Protein AF-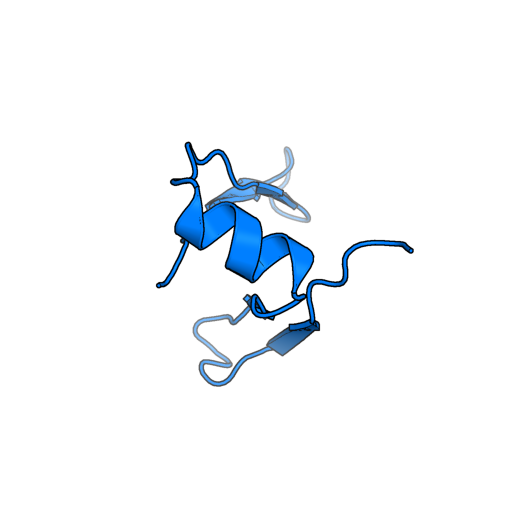Q2JHX2-F1 (afdb_monomer)

Secondary structure (DSSP, 8-state):
---PPEEEE-TTSS-EEEE------HHHHHHHHTT--EEEE--SS-TT-SEEEE-----

pLDDT: mean 88.43, std 5.15, range [63.88, 95.5]

Sequence (59 aa):
MVFVLNMLPNPGNQSGNFRLEANLTPEQVSSFLAGAYYINIHTQANPPGELRAQVVFPR

Mean predicted aligned error: 4.47 Å

Radius of gyration: 13.69 Å; Cα contacts (8 Å, |Δi|>4): 63; chains: 1; bounding box: 35×21×35 Å

Solvent-accessible surface area (backbone atoms only — not comparable to full-atom values): 3983 Å² total; per-residue (Å²): 140,88,82,82,67,49,76,47,65,44,99,80,73,81,51,62,46,76,50,79,87,80,90,71,52,75,70,55,47,52,39,45,68,70,36,71,46,68,50,76,44,57,47,91,92,40,71,97,46,76,46,78,46,76,45,72,61,86,129

Foldseek 3Di:
DDFDWDWAADPPNPHTDTDDDDDDDPVRVVCLQVQVDKDFDDDPVGVVGPDIGGRYDDD

Structure (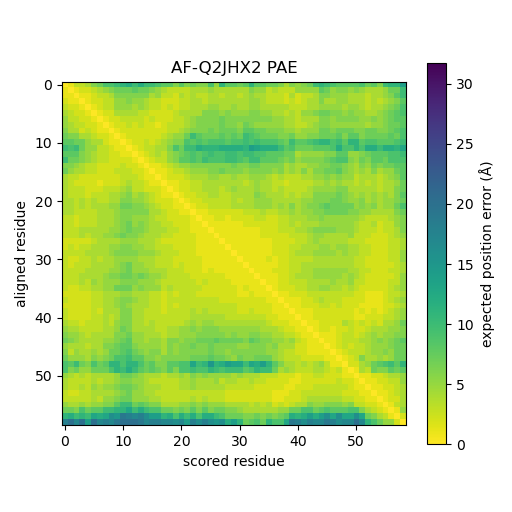mmCIF, N/CA/C/O backbone):
data_AF-Q2JHX2-F1
#
_entry.id   AF-Q2JHX2-F1
#
loop_
_atom_site.group_PDB
_atom_site.id
_atom_site.type_symbol
_atom_site.label_atom_id
_atom_site.label_alt_id
_atom_site.label_comp_id
_atom_site.label_asym_id
_atom_site.label_entity_id
_atom_site.label_seq_id
_atom_site.pdbx_PDB_ins_code
_atom_site.Cartn_x
_atom_site.Cartn_y
_atom_site.Cartn_z
_atom_site.occupancy
_atom_site.B_iso_or_equiv
_atom_site.auth_seq_id
_atom_site.auth_comp_id
_atom_site.auth_asym_id
_atom_site.auth_atom_id
_atom_site.pdbx_PDB_model_num
ATOM 1 N N . MET A 1 1 ? -12.718 4.364 -4.082 1.00 76.88 1 MET A N 1
ATOM 2 C CA . MET A 1 1 ? -11.618 5.353 -4.132 1.00 76.88 1 MET A CA 1
ATOM 3 C C . MET A 1 1 ? -10.363 4.653 -4.623 1.00 76.88 1 MET A C 1
ATOM 5 O O . MET A 1 1 ? -10.211 3.477 -4.319 1.00 76.88 1 MET A O 1
ATOM 9 N N . VAL A 1 2 ? -9.509 5.335 -5.387 1.00 83.75 2 VAL A N 1
ATOM 10 C CA . VAL A 1 2 ? -8.253 4.772 -5.905 1.00 83.75 2 VAL A CA 1
ATOM 11 C C . VAL A 1 2 ? -7.091 5.588 -5.354 1.00 83.75 2 VAL A C 1
ATOM 13 O O . VAL A 1 2 ? -7.114 6.813 -5.436 1.00 83.75 2 VAL A O 1
ATOM 16 N N . PHE A 1 3 ? -6.092 4.901 -4.806 1.00 86.44 3 PHE A N 1
ATOM 17 C CA . PHE A 1 3 ? -4.814 5.485 -4.415 1.00 86.44 3 PHE A CA 1
ATOM 18 C C . PHE A 1 3 ? -3.745 4.999 -5.388 1.00 86.44 3 PHE A C 1
AT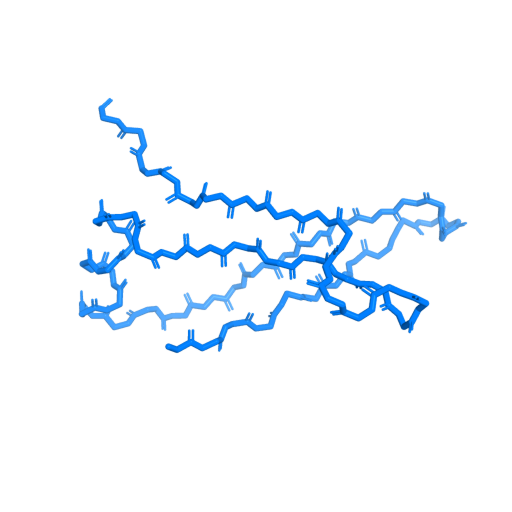OM 20 O O . PHE A 1 3 ? -3.656 3.801 -5.659 1.00 86.44 3 PHE A O 1
ATOM 27 N N . VAL A 1 4 ? -2.949 5.921 -5.923 1.00 86.38 4 VAL A N 1
ATOM 28 C CA . VAL A 1 4 ? -1.834 5.574 -6.808 1.00 86.38 4 VAL A CA 1
ATOM 29 C C . VAL A 1 4 ? -0.602 5.305 -5.952 1.00 86.38 4 VAL A C 1
ATOM 31 O O . VAL A 1 4 ? -0.233 6.127 -5.114 1.00 86.38 4 VAL A O 1
ATOM 34 N N . LEU A 1 5 ? 0.021 4.145 -6.159 1.00 86.62 5 LEU A N 1
ATOM 35 C CA . LEU A 1 5 ? 1.293 3.794 -5.537 1.00 86.62 5 LEU A CA 1
ATOM 36 C C . LEU A 1 5 ? 2.433 4.228 -6.451 1.00 86.62 5 LEU A C 1
ATOM 38 O O . LEU A 1 5 ? 2.495 3.804 -7.605 1.00 86.62 5 LEU A O 1
ATOM 42 N N . ASN A 1 6 ? 3.359 5.020 -5.920 1.00 84.44 6 ASN A N 1
ATOM 43 C CA . ASN A 1 6 ? 4.565 5.382 -6.653 1.00 84.44 6 ASN A CA 1
ATOM 44 C C . ASN A 1 6 ? 5.651 4.337 -6.396 1.00 84.44 6 ASN A C 1
ATOM 46 O O . ASN A 1 6 ? 5.893 3.952 -5.248 1.00 84.44 6 ASN A O 1
ATOM 50 N N . MET A 1 7 ? 6.306 3.888 -7.467 1.00 85.94 7 MET A N 1
ATOM 51 C CA . MET A 1 7 ? 7.488 3.038 -7.372 1.00 85.94 7 MET A CA 1
ATOM 52 C C . MET A 1 7 ? 8.720 3.907 -7.104 1.00 85.94 7 MET A C 1
ATOM 54 O O . MET A 1 7 ? 9.000 4.845 -7.848 1.00 85.94 7 MET A O 1
ATOM 58 N N . LEU A 1 8 ? 9.469 3.568 -6.059 1.00 88.69 8 LEU A N 1
ATOM 59 C CA . LEU A 1 8 ? 10.778 4.131 -5.747 1.00 88.69 8 LEU A CA 1
ATOM 60 C C . LEU A 1 8 ? 11.849 3.090 -6.109 1.00 88.69 8 LEU A C 1
ATOM 62 O O . LEU A 1 8 ? 12.027 2.133 -5.346 1.00 88.69 8 LEU A O 1
ATOM 66 N N . PRO A 1 9 ? 12.516 3.212 -7.271 1.00 88.81 9 PRO A N 1
ATOM 67 C CA . PRO A 1 9 ? 13.500 2.234 -7.720 1.00 88.81 9 PRO A CA 1
ATOM 68 C C . PRO A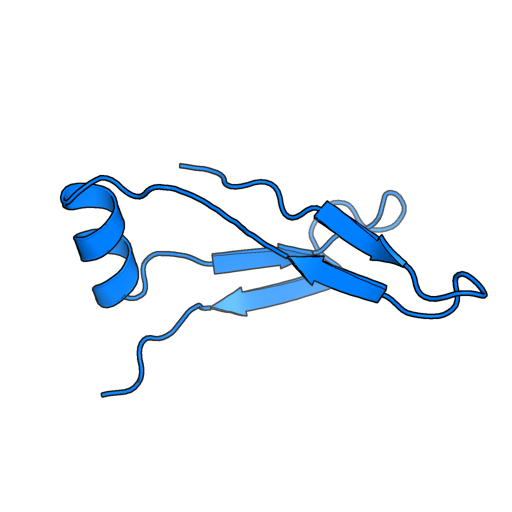 1 9 ? 14.788 2.295 -6.891 1.00 88.81 9 PRO A C 1
ATOM 70 O O . PRO A 1 9 ? 15.160 3.335 -6.343 1.00 88.81 9 PRO A O 1
ATOM 73 N N . ASN A 1 10 ? 15.485 1.164 -6.812 1.00 92.19 10 ASN A N 1
ATOM 74 C CA . ASN A 1 10 ? 16.819 1.076 -6.238 1.00 92.19 10 ASN A CA 1
ATOM 75 C C . ASN A 1 10 ? 17.870 1.718 -7.170 1.00 92.19 10 ASN A C 1
ATOM 77 O O . ASN A 1 10 ? 17.635 1.849 -8.378 1.00 92.19 10 ASN A O 1
ATOM 81 N N . PRO A 1 11 ? 19.061 2.062 -6.648 1.00 86.50 11 PRO A N 1
ATOM 82 C CA . PRO A 1 11 ? 20.211 2.361 -7.492 1.00 86.50 11 PRO A CA 1
ATOM 83 C C . PRO A 1 11 ? 20.566 1.120 -8.328 1.00 86.50 11 PRO A C 1
ATOM 85 O O . PRO A 1 11 ? 21.120 0.153 -7.811 1.00 86.50 11 PRO A O 1
ATOM 88 N N . GLY A 1 12 ? 20.202 1.136 -9.612 1.00 89.12 12 GLY A N 1
ATOM 89 C CA . GLY A 1 12 ? 20.377 0.006 -10.533 1.00 89.12 12 GLY A CA 1
ATOM 90 C C . GLY A 1 12 ? 19.108 -0.445 -11.260 1.00 89.12 12 GLY A C 1
ATOM 91 O O . GLY A 1 12 ? 19.219 -1.294 -12.140 1.00 89.12 12 GLY A O 1
ATOM 92 N N . ASN A 1 13 ? 17.933 0.116 -10.936 1.00 87.12 13 ASN A N 1
ATOM 93 C CA . ASN A 1 13 ? 16.636 -0.176 -11.571 1.00 87.12 13 ASN A CA 1
ATOM 94 C C . ASN A 1 13 ? 16.259 -1.671 -11.617 1.00 87.12 13 ASN A C 1
ATOM 96 O O . ASN A 1 13 ? 15.497 -2.101 -12.480 1.00 87.12 13 ASN A O 1
ATOM 100 N N . GLN A 1 14 ? 16.782 -2.473 -10.690 1.00 87.81 14 GLN A N 1
ATOM 101 C CA . GLN A 1 14 ? 16.525 -3.921 -10.637 1.00 87.81 14 GLN A CA 1
ATOM 102 C C . GLN A 1 14 ? 15.512 -4.308 -9.558 1.00 87.81 14 GLN A C 1
ATOM 104 O O . GLN A 1 14 ? 14.984 -5.415 -9.561 1.00 87.81 14 GLN A O 1
ATOM 109 N N . SER A 1 15 ? 15.230 -3.402 -8.627 1.00 88.50 15 SER A N 1
ATOM 110 C CA . SER A 1 15 ? 14.157 -3.546 -7.649 1.00 88.50 15 SER A CA 1
ATOM 111 C C . SER A 1 15 ? 13.640 -2.171 -7.243 1.00 88.50 15 SER A C 1
ATOM 113 O O . SER A 1 15 ? 14.196 -1.147 -7.641 1.00 88.50 15 SER A O 1
ATOM 115 N N . GLY A 1 16 ? 12.566 -2.131 -6.462 1.00 89.62 16 GLY A N 1
ATOM 116 C CA . GLY A 1 16 ? 12.003 -0.891 -5.953 1.00 89.62 16 GLY A CA 1
ATOM 117 C C . GLY A 1 16 ? 10.942 -1.148 -4.896 1.00 89.62 16 GLY A C 1
ATOM 118 O O . GLY A 1 16 ? 10.484 -2.276 -4.718 1.00 89.62 16 GLY A O 1
ATOM 119 N N . ASN A 1 17 ? 10.556 -0.086 -4.197 1.00 89.62 17 ASN A N 1
ATOM 120 C CA . ASN A 1 17 ? 9.501 -0.120 -3.191 1.00 89.62 17 ASN A CA 1
ATOM 121 C C . ASN A 1 17 ? 8.289 0.661 -3.692 1.00 89.62 17 ASN A C 1
ATOM 123 O O . ASN A 1 17 ? 8.431 1.794 -4.146 1.00 89.62 17 ASN A O 1
ATOM 127 N N . PHE A 1 18 ? 7.096 0.089 -3.564 1.00 88.94 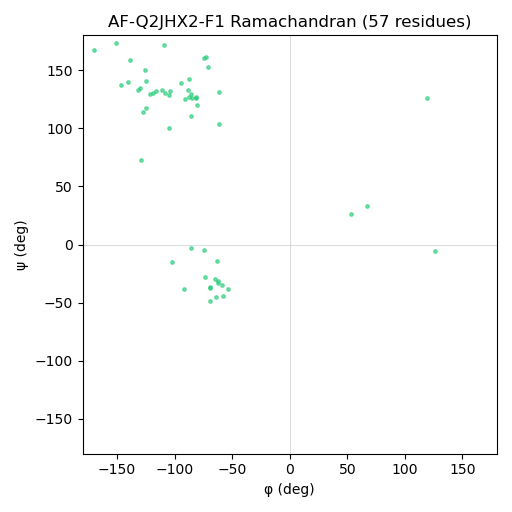18 PHE A N 1
ATOM 128 C CA . PHE A 1 18 ? 5.857 0.846 -3.719 1.00 88.94 18 PHE A CA 1
ATOM 129 C C . PHE A 1 18 ? 5.518 1.515 -2.390 1.00 88.94 18 PHE A C 1
ATOM 131 O O . PHE A 1 18 ? 5.443 0.842 -1.361 1.00 88.94 18 PHE A O 1
ATOM 138 N N . ARG A 1 19 ? 5.317 2.835 -2.401 1.00 85.62 19 ARG A N 1
ATOM 139 C CA . ARG A 1 19 ? 4.974 3.603 -1.197 1.00 85.62 19 ARG A CA 1
ATOM 140 C C . ARG A 1 19 ? 3.692 4.402 -1.407 1.00 85.62 19 ARG A C 1
ATOM 142 O O . ARG A 1 19 ? 3.475 4.969 -2.478 1.00 85.62 19 ARG A O 1
ATOM 149 N N . LEU A 1 20 ? 2.870 4.448 -0.359 1.00 85.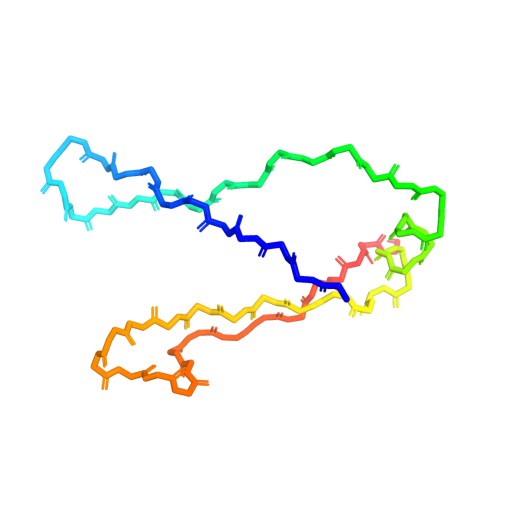56 20 LEU A N 1
ATOM 150 C CA . LEU A 1 20 ? 1.702 5.315 -0.242 1.00 85.56 20 LEU A CA 1
ATOM 151 C C . LEU A 1 20 ? 1.862 6.206 0.985 1.00 85.56 20 LEU A C 1
ATOM 153 O O . LEU A 1 20 ? 2.096 5.702 2.081 1.00 85.56 20 LEU A O 1
ATOM 157 N N . GLU A 1 21 ? 1.673 7.506 0.802 1.00 86.75 21 GLU A N 1
ATOM 158 C CA . GLU A 1 21 ? 1.465 8.458 1.890 1.00 86.75 21 GLU A CA 1
ATOM 159 C C . GLU A 1 21 ? 0.158 9.192 1.602 1.00 86.75 21 GLU A C 1
ATOM 161 O O . GLU A 1 21 ? 0.013 9.823 0.556 1.00 86.75 21 GLU A O 1
ATOM 166 N N . ALA A 1 22 ? -0.827 9.042 2.485 1.00 85.25 22 ALA A N 1
ATOM 167 C CA . ALA A 1 22 ? -2.148 9.623 2.301 1.00 85.25 22 ALA A CA 1
ATOM 168 C C . ALA A 1 22 ? -2.754 10.023 3.647 1.00 85.25 22 ALA A C 1
ATOM 170 O O . ALA A 1 22 ? -2.700 9.263 4.613 1.00 85.25 22 ALA A O 1
ATOM 171 N N . ASN A 1 23 ? -3.380 11.199 3.679 1.00 91.19 23 ASN A N 1
ATOM 172 C CA . ASN A 1 23 ? -4.227 11.618 4.789 1.00 91.19 23 ASN A CA 1
ATOM 173 C C . ASN A 1 23 ? -5.631 11.064 4.551 1.00 91.19 23 ASN A C 1
ATOM 175 O O . ASN A 1 23 ? -6.311 11.487 3.615 1.00 91.19 23 ASN A O 1
ATOM 179 N N . LEU A 1 24 ? -6.041 10.097 5.370 1.00 90.88 24 LEU A N 1
ATOM 180 C CA . LEU A 1 24 ? -7.335 9.435 5.229 1.00 90.88 24 LEU A CA 1
ATOM 181 C C . LEU A 1 24 ? -8.434 10.187 5.984 1.00 90.88 24 LEU A C 1
ATOM 183 O O . LEU A 1 24 ? -8.218 10.667 7.097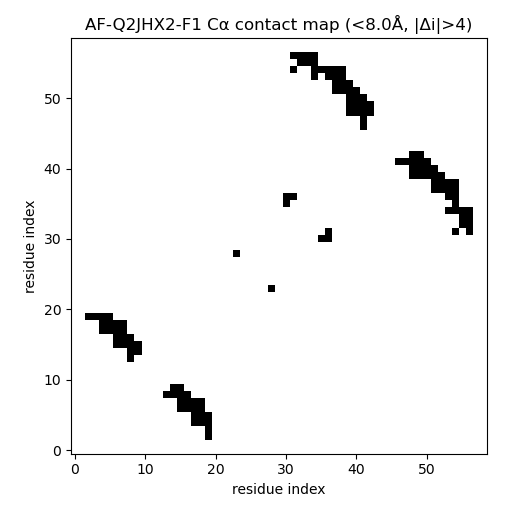 1.00 90.88 24 LEU A O 1
ATOM 187 N N . THR A 1 25 ? -9.633 10.237 5.404 1.00 95.50 25 THR A N 1
ATOM 188 C CA . THR A 1 25 ? -10.839 10.671 6.129 1.00 95.50 25 THR A CA 1
ATOM 189 C C . THR A 1 25 ? -11.311 9.578 7.101 1.00 95.50 25 THR A C 1
ATOM 191 O O . THR A 1 25 ? -10.966 8.405 6.914 1.00 95.50 25 THR A O 1
ATOM 194 N N . PRO A 1 26 ? -12.132 9.901 8.117 1.00 95.31 26 PRO A N 1
ATOM 195 C CA . PRO A 1 26 ? -12.669 8.898 9.043 1.00 95.31 26 PRO A CA 1
ATOM 196 C C . PRO A 1 26 ? -13.384 7.724 8.348 1.00 95.31 26 PRO A C 1
ATOM 198 O O . PRO A 1 26 ? -13.218 6.566 8.732 1.00 95.31 26 PRO A O 1
ATOM 201 N N . GLU A 1 27 ? -14.119 7.989 7.268 1.00 94.88 27 GLU A N 1
ATOM 202 C CA . GLU A 1 27 ? -14.835 6.973 6.483 1.00 94.88 27 GLU A CA 1
ATOM 203 C C . GLU A 1 27 ? -13.866 6.056 5.719 1.00 94.88 27 GLU A C 1
ATOM 205 O O . GLU A 1 27 ? -14.073 4.842 5.611 1.00 94.88 27 GLU A O 1
ATOM 210 N N . GLN A 1 28 ? -12.768 6.623 5.211 1.00 92.88 28 GLN A N 1
ATOM 211 C CA . GLN A 1 28 ? -11.713 5.869 4.533 1.00 92.88 28 GLN A CA 1
ATOM 212 C C . GLN A 1 28 ? -10.944 4.981 5.509 1.00 92.88 28 GLN A C 1
ATOM 214 O O . GLN A 1 28 ? -10.590 3.859 5.143 1.00 92.88 28 GLN A O 1
ATOM 219 N N . VAL A 1 29 ? -10.732 5.448 6.743 1.00 92.00 29 VAL A N 1
ATOM 220 C CA . VAL A 1 29 ? -10.157 4.640 7.828 1.00 92.00 29 VAL A CA 1
ATOM 221 C C . VAL A 1 29 ? -11.088 3.481 8.180 1.00 92.00 29 VAL A C 1
ATOM 223 O O . VAL A 1 29 ? -10.629 2.346 8.264 1.00 92.00 29 VAL A O 1
ATOM 226 N N . SER A 1 30 ? -12.397 3.718 8.303 1.00 93.12 30 SER A N 1
ATOM 227 C CA . SER A 1 30 ? -13.369 2.641 8.545 1.00 93.12 30 SER A CA 1
ATOM 228 C C . SER A 1 30 ? -13.324 1.570 7.447 1.00 93.12 30 SER A C 1
ATOM 230 O O . SER A 1 30 ? -13.241 0.378 7.743 1.00 93.12 30 SER A O 1
ATOM 232 N N . SER A 1 31 ? -13.255 1.991 6.180 1.00 92.00 31 SER A N 1
ATOM 233 C CA . SER A 1 31 ? -13.093 1.078 5.039 1.00 92.00 31 SER A CA 1
ATOM 234 C C . SER A 1 31 ? -11.773 0.295 5.096 1.00 92.00 31 SER A C 1
ATOM 236 O O . SER A 1 31 ? -11.714 -0.862 4.679 1.00 92.00 31 SER A O 1
ATOM 238 N N . PHE A 1 32 ? -10.711 0.902 5.635 1.00 90.31 32 PHE A N 1
ATOM 239 C CA . PHE A 1 32 ? -9.404 0.261 5.787 1.00 90.31 32 PHE A CA 1
ATOM 240 C C . PHE A 1 32 ? -9.434 -0.833 6.837 1.00 90.31 32 PHE A C 1
ATOM 242 O O . PHE A 1 32 ? -9.034 -1.963 6.565 1.00 90.31 32 PHE A O 1
ATOM 249 N N . LEU A 1 33 ? -9.991 -0.516 8.001 1.00 91.00 33 LEU A N 1
ATOM 250 C CA . LEU A 1 33 ? -10.147 -1.465 9.097 1.00 91.00 33 LEU A CA 1
ATOM 251 C C . LEU A 1 33 ? -11.109 -2.607 8.738 1.00 91.00 33 LEU A C 1
ATOM 253 O O . L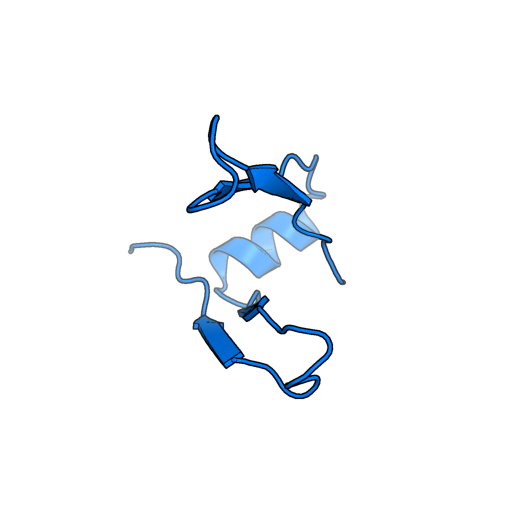EU A 1 33 ? -10.922 -3.731 9.195 1.00 91.00 33 LEU A O 1
ATOM 257 N N . ALA A 1 34 ? -12.093 -2.350 7.872 1.00 92.50 34 ALA A N 1
ATOM 258 C CA . ALA A 1 34 ? -12.984 -3.374 7.329 1.00 92.50 34 ALA A CA 1
ATOM 259 C C . ALA A 1 34 ? -12.324 -4.273 6.262 1.00 92.50 34 ALA A C 1
ATOM 261 O O . ALA A 1 34 ? -12.958 -5.214 5.787 1.00 92.50 34 ALA A O 1
ATOM 262 N N . GLY A 1 35 ? -11.077 -3.993 5.861 1.00 92.19 35 GLY A N 1
ATOM 263 C CA . GLY A 1 35 ? -10.386 -4.736 4.810 1.00 92.19 35 GLY A CA 1
ATOM 264 C C . GLY A 1 35 ? -11.014 -4.535 3.432 1.00 92.19 35 GLY A C 1
ATOM 265 O O . GLY A 1 35 ? -11.019 -5.458 2.632 1.00 92.19 35 GLY A O 1
ATOM 266 N N . ALA A 1 36 ? -11.571 -3.357 3.140 1.00 92.81 36 ALA A N 1
ATOM 267 C CA . ALA A 1 36 ? -12.220 -3.076 1.857 1.00 92.81 36 ALA A CA 1
ATOM 268 C C . ALA A 1 36 ? -11.247 -2.596 0.759 1.00 92.81 36 ALA A C 1
ATOM 270 O O . ALA A 1 36 ? -11.662 -2.378 -0.379 1.00 92.81 36 ALA A O 1
ATOM 271 N N . TYR A 1 37 ? -9.957 -2.419 1.072 1.00 92.69 37 TYR A N 1
ATOM 272 C CA . TYR A 1 37 ? -8.943 -2.031 0.085 1.00 92.69 37 TYR A CA 1
ATOM 273 C C . TYR A 1 37 ? -8.226 -3.236 -0.500 1.00 92.69 37 TYR A C 1
ATOM 275 O O . TYR A 1 37 ? -7.811 -4.141 0.217 1.00 92.69 37 TYR A O 1
ATOM 283 N N . TYR A 1 38 ? -7.991 -3.186 -1.805 1.00 93.31 38 TYR A N 1
ATOM 284 C CA . TYR A 1 38 ? -7.164 -4.148 -2.513 1.00 93.31 38 TYR A CA 1
ATOM 285 C C . TYR A 1 38 ? -6.068 -3.412 -3.283 1.00 93.31 38 TYR A C 1
ATOM 287 O O . TYR A 1 38 ? -6.237 -2.266 -3.705 1.00 93.31 38 TYR A O 1
ATOM 295 N N . ILE A 1 39 ? -4.937 -4.082 -3.453 1.00 92.12 39 ILE A N 1
ATOM 296 C CA . ILE A 1 39 ? -3.801 -3.611 -4.235 1.00 92.12 39 ILE A CA 1
ATOM 297 C C . ILE A 1 39 ? -3.802 -4.383 -5.550 1.00 92.12 39 ILE A C 1
ATOM 299 O O . ILE A 1 39 ? -3.918 -5.611 -5.559 1.00 92.12 39 ILE A O 1
ATOM 303 N N . ASN A 1 40 ? -3.651 -3.659 -6.655 1.00 91.88 40 ASN A N 1
ATOM 304 C CA . ASN A 1 40 ? -3.445 -4.230 -7.978 1.00 91.88 40 ASN A CA 1
ATOM 305 C C . ASN A 1 40 ? -2.197 -3.606 -8.606 1.00 91.88 40 ASN A C 1
ATOM 307 O O . ASN A 1 40 ? -2.177 -2.409 -8.892 1.00 91.88 40 ASN A O 1
ATOM 311 N N . ILE A 1 41 ? -1.168 -4.421 -8.811 1.00 89.44 41 ILE A N 1
ATOM 312 C CA . ILE A 1 41 ? 0.080 -4.041 -9.473 1.00 89.44 41 ILE A CA 1
ATOM 313 C C . ILE A 1 41 ? 0.047 -4.639 -10.876 1.00 89.44 41 ILE A C 1
ATOM 315 O O . ILE A 1 41 ? -0.205 -5.831 -11.049 1.00 89.44 41 ILE A O 1
ATOM 319 N N . HIS A 1 42 ? 0.298 -3.807 -11.878 1.00 89.69 42 HIS A N 1
ATOM 320 C CA . HIS A 1 42 ? 0.297 -4.183 -13.286 1.00 89.69 42 HIS A CA 1
ATOM 321 C C . HIS A 1 42 ? 1.468 -3.519 -14.007 1.00 89.69 42 HIS A C 1
ATOM 323 O O . HIS A 1 42 ? 1.985 -2.490 -13.568 1.00 89.69 42 HIS A O 1
ATOM 329 N N . THR A 1 43 ? 1.849 -4.091 -15.143 1.00 87.50 43 THR A N 1
ATOM 330 C CA . THR A 1 43 ? 2.734 -3.446 -16.116 1.00 87.50 43 THR A CA 1
ATOM 331 C C . THR A 1 43 ? 1.937 -3.075 -17.360 1.00 87.50 43 THR A C 1
ATOM 333 O O . THR A 1 43 ? 0.788 -3.483 -17.533 1.00 87.50 43 THR A O 1
ATOM 336 N N . GLN A 1 44 ? 2.560 -2.329 -18.271 1.00 86.88 44 GLN A N 1
ATOM 337 C CA . GLN A 1 44 ? 1.968 -2.061 -19.581 1.00 86.88 44 GLN A CA 1
ATOM 338 C C . GLN A 1 44 ? 1.763 -3.347 -20.402 1.00 86.88 44 GLN A C 1
ATOM 340 O O . GLN A 1 44 ? 0.812 -3.428 -21.174 1.00 86.88 44 GLN A O 1
ATOM 345 N N . ALA A 1 45 ? 2.628 -4.352 -20.219 1.00 92.06 45 ALA A N 1
ATOM 346 C CA . ALA A 1 45 ? 2.525 -5.640 -20.901 1.00 92.06 45 ALA A CA 1
ATOM 347 C C . ALA A 1 45 ? 1.384 -6.509 -20.347 1.00 92.06 45 ALA A C 1
ATOM 349 O O . ALA A 1 45 ? 0.800 -7.288 -21.096 1.00 92.06 45 ALA A O 1
ATOM 350 N N . ASN A 1 46 ? 1.021 -6.338 -19.069 1.00 88.69 46 ASN A N 1
ATOM 351 C CA . ASN A 1 46 ? -0.064 -7.075 -18.415 1.00 88.69 46 ASN A CA 1
ATOM 352 C C . ASN A 1 46 ? -1.058 -6.136 -17.693 1.00 88.69 46 ASN A C 1
ATOM 354 O O . ASN A 1 46 ? -1.101 -6.105 -16.458 1.00 88.69 46 ASN A O 1
ATOM 358 N N . PRO A 1 47 ? -1.906 -5.395 -18.436 1.00 86.50 47 PRO A N 1
ATOM 359 C CA . PRO A 1 47 ? -2.831 -4.411 -17.861 1.00 86.50 47 PRO A CA 1
ATOM 360 C C . PRO A 1 47 ? -3.853 -4.947 -16.839 1.00 86.50 47 PRO A C 1
ATOM 362 O O . PRO A 1 47 ? -4.167 -4.225 -15.893 1.00 86.50 47 PRO A O 1
ATOM 365 N N . PRO A 1 48 ? -4.387 -6.184 -16.958 1.00 85.50 48 PRO A N 1
ATOM 366 C CA . PRO A 1 48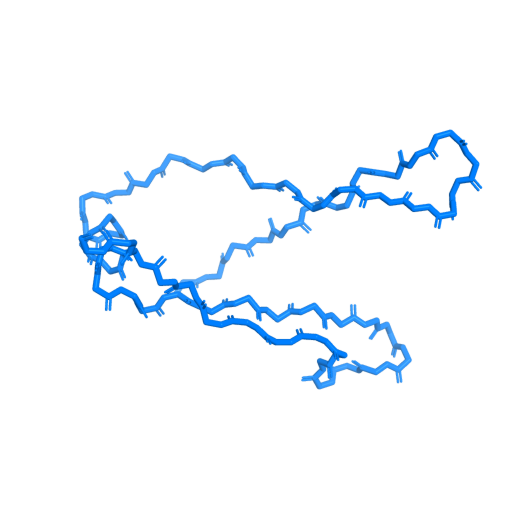 ? -5.346 -6.703 -15.980 1.00 85.50 48 PRO A CA 1
ATOM 367 C C . PRO A 1 48 ? -4.792 -6.869 -14.555 1.00 85.50 48 PRO A C 1
ATOM 369 O O . PRO A 1 48 ? -5.583 -7.058 -13.628 1.00 85.50 48 PRO A O 1
ATOM 372 N N . GLY A 1 49 ? -3.474 -6.828 -14.350 1.00 80.19 49 GLY A N 1
ATOM 373 C CA . GLY A 1 49 ? -2.831 -7.081 -13.058 1.00 80.19 49 GLY A CA 1
ATOM 374 C C . GLY A 1 49 ? -1.890 -8.274 -13.112 1.00 80.19 49 GLY A C 1
ATOM 375 O O . GLY A 1 49 ? -2.308 -9.367 -13.485 1.00 80.19 49 GLY A O 1
ATOM 376 N N . GLU A 1 50 ? -0.645 -8.061 -12.698 1.00 87.56 50 GLU A N 1
ATOM 377 C CA . GLU A 1 50 ? 0.358 -9.113 -12.499 1.00 87.56 50 GLU A CA 1
ATOM 378 C C . GLU A 1 50 ? 0.338 -9.633 -11.063 1.00 87.56 50 GLU A C 1
ATOM 380 O O . GLU A 1 50 ? 0.458 -10.833 -10.834 1.00 87.56 50 GLU A O 1
ATOM 385 N N . LEU A 1 51 ? 0.140 -8.735 -10.090 1.00 89.50 51 LEU A N 1
ATOM 386 C CA . LEU A 1 51 ? 0.049 -9.072 -8.673 1.00 89.50 51 LEU A CA 1
ATOM 387 C C . LEU A 1 51 ? -1.169 -8.397 -8.053 1.00 89.50 51 LEU A C 1
ATOM 389 O O . LEU A 1 51 ? -1.407 -7.201 -8.232 1.00 89.50 51 LEU A O 1
ATOM 393 N N . ARG A 1 52 ? -1.935 -9.174 -7.289 1.00 91.25 52 ARG A N 1
ATOM 394 C CA . ARG A 1 52 ? -3.142 -8.718 -6.599 1.00 91.25 52 ARG A CA 1
ATOM 395 C C . ARG A 1 52 ? -3.079 -9.145 -5.146 1.00 91.25 52 ARG A C 1
ATOM 397 O O . ARG A 1 52 ? -2.753 -10.295 -4.860 1.00 91.25 52 ARG A O 1
ATOM 404 N N . ALA A 1 53 ? -3.406 -8.230 -4.244 1.00 90.88 53 ALA A N 1
ATOM 405 C CA . ALA A 1 53 ? -3.404 -8.502 -2.815 1.00 90.88 53 ALA A CA 1
ATOM 406 C C . ALA A 1 53 ? -4.595 -7.835 -2.130 1.00 90.88 53 ALA A C 1
ATOM 408 O O . ALA A 1 53 ? -4.936 -6.690 -2.425 1.00 90.88 53 ALA A O 1
ATOM 409 N N . GLN A 1 54 ? -5.203 -8.551 -1.189 1.00 93.75 54 GLN A N 1
ATOM 410 C CA . GLN A 1 54 ? -6.209 -7.997 -0.294 1.00 93.75 54 GLN A CA 1
ATOM 411 C C . GLN A 1 54 ? -5.502 -7.350 0.895 1.00 93.75 54 GLN A C 1
ATOM 413 O O . GLN A 1 54 ? -4.662 -7.989 1.531 1.00 93.75 54 GLN A O 1
ATOM 418 N N . VAL A 1 55 ? -5.843 -6.103 1.217 1.00 91.06 55 VAL A N 1
ATOM 419 C CA . VAL A 1 55 ? -5.334 -5.479 2.437 1.00 91.06 55 VAL A CA 1
ATOM 420 C C . VAL A 1 55 ? -6.183 -5.975 3.597 1.00 91.06 55 VAL A C 1
ATOM 422 O O . VAL A 1 55 ? -7.399 -5.784 3.618 1.00 91.06 55 VAL A O 1
ATOM 425 N N . VAL A 1 56 ? -5.532 -6.633 4.549 1.00 88.81 56 VAL A N 1
ATOM 426 C CA . VAL A 1 56 ? -6.162 -7.147 5.763 1.00 88.81 56 VAL A CA 1
ATOM 427 C C . VAL A 1 56 ? -5.572 -6.431 6.966 1.00 88.81 56 VAL A C 1
ATOM 429 O O . VAL A 1 56 ? -4.354 -6.297 7.081 1.00 88.81 56 VAL A O 1
ATOM 432 N N . PHE A 1 57 ? -6.436 -5.954 7.857 1.00 82.19 57 PHE A N 1
ATOM 433 C CA . PHE A 1 57 ? -5.992 -5.461 9.151 1.00 82.19 57 PHE A CA 1
ATOM 434 C C . PHE A 1 57 ? -5.800 -6.666 10.085 1.00 82.19 57 PHE A C 1
ATOM 436 O O . PHE A 1 57 ? -6.724 -7.484 10.193 1.00 82.19 57 PHE A O 1
ATOM 443 N N . PRO A 1 58 ? -4.621 -6.836 10.713 1.00 74.94 58 PRO A N 1
ATOM 444 C CA . PRO A 1 58 ? -4.416 -7.914 11.670 1.00 74.94 58 PRO A CA 1
ATOM 445 C C . PRO A 1 58 ? -5.390 -7.744 12.841 1.00 74.94 58 PRO A C 1
ATOM 447 O O . PRO A 1 58 ? -5.558 -6.640 13.358 1.00 74.94 58 PRO A O 1
ATOM 450 N N . ARG A 1 59 ? -6.073 -8.834 13.199 1.00 63.88 59 ARG A N 1
ATOM 451 C CA . ARG A 1 59 ? -6.955 -8.887 14.369 1.00 63.88 59 ARG A CA 1
ATOM 452 C C . ARG A 1 59 ? -6.161 -8.952 15.663 1.00 63.88 59 ARG A C 1
ATOM 454 O O . ARG A 1 59 ? -5.087 -9.592 15.645 1.00 63.88 59 ARG A O 1
#